Protein AF-A0A973JGV5-F1 (afdb_monomer_lite)

Sequence (168 aa):
MTEEKDAYPEQCRDHLEKMMGSFIPRILHLENLMNDITSRHFSSGDERGVLFFYSLTPQMSFKKRIDMFLNMLRIHFNDIYRTYEKDLKKLHEIDDHRAHLEQRMLNITENVLNNRDDRVQCTGSKNGKSFTRETDNKEHERKIRLCSQVTTALKIIQREIILRAYHS

Radius of gyration: 19.61 Å; chains: 1; bounding box: 57×23×54 Å

Secondary structure (DSSP, 8-state):
-----EE-HHHHHHHHHHHHHHHHHHHHHHHHHHHHHHHHHHHTT-HHHHHHHHHHGGGS-HHHHHHHHHHHHHHH-HHHHHHHHHHHTHHHHHHHHHHHHHHHHHHHHHHHHTT--S-EE-PEEETTEEE-HHHHHHHHHHHHHHHHHHHHHHHHHHHHHHHHHHH-

Structure (mmCIF, N/CA/C/O backbone):
data_AF-A0A973JGV5-F1
#
_entry.id   AF-A0A973JGV5-F1
#
loop_
_atom_site.group_PDB
_atom_site.id
_atom_site.type_symbol
_atom_site.label_atom_id
_atom_site.label_alt_id
_atom_site.label_comp_id
_atom_site.label_asym_id
_atom_site.label_entity_id
_atom_site.label_seq_id
_atom_site.pdbx_PDB_ins_code
_atom_site.Cartn_x
_atom_site.Cartn_y
_atom_site.Cartn_z
_atom_site.occupancy
_atom_site.B_iso_or_equiv
_atom_site.auth_seq_id
_atom_site.auth_comp_id
_atom_site.auth_asym_id
_atom_site.auth_atom_id
_atom_site.pdbx_PDB_model_num
ATOM 1 N N . MET A 1 1 ? 33.919 -5.654 -12.362 1.00 34.69 1 MET A N 1
ATOM 2 C CA . MET A 1 1 ? 33.200 -4.812 -13.337 1.00 34.69 1 MET A CA 1
ATOM 3 C C . MET A 1 1 ? 31.948 -5.564 -13.747 1.00 34.69 1 MET A C 1
ATOM 5 O O . MET A 1 1 ? 32.054 -6.530 -14.484 1.00 34.69 1 MET A O 1
ATOM 9 N N . THR A 1 2 ? 30.795 -5.227 -13.178 1.00 41.81 2 THR A N 1
ATOM 10 C CA . THR A 1 2 ? 29.502 -5.738 -13.655 1.00 41.81 2 THR A CA 1
ATOM 11 C C . THR A 1 2 ? 29.113 -4.920 -14.877 1.00 41.81 2 THR A C 1
ATOM 13 O O . THR A 1 2 ? 28.883 -3.723 -14.740 1.00 41.81 2 THR A O 1
ATOM 16 N N . GLU A 1 3 ? 29.121 -5.550 -16.050 1.00 44.62 3 GLU A N 1
ATOM 17 C CA . GLU A 1 3 ? 28.682 -4.955 -17.315 1.00 44.62 3 GLU A CA 1
ATOM 18 C C . GLU A 1 3 ? 27.266 -4.377 -17.167 1.00 44.62 3 GLU A C 1
ATOM 20 O O . GLU A 1 3 ? 26.330 -5.092 -16.790 1.00 44.62 3 GLU A O 1
ATOM 25 N N . GLU A 1 4 ? 27.114 -3.081 -17.452 1.00 54.16 4 GLU A N 1
ATOM 26 C CA . GLU A 1 4 ? 25.813 -2.477 -17.739 1.00 54.16 4 GLU A CA 1
ATOM 27 C C . GLU A 1 4 ? 25.241 -3.189 -18.967 1.00 54.16 4 GLU A C 1
ATOM 29 O O . GLU A 1 4 ? 25.783 -3.098 -20.066 1.00 54.16 4 GLU A O 1
ATOM 34 N N . LYS A 1 5 ? 24.181 -3.979 -18.770 1.00 56.66 5 LYS A N 1
ATOM 35 C CA . LYS A 1 5 ? 23.488 -4.642 -19.874 1.00 56.66 5 LYS A CA 1
ATOM 36 C C . LYS A 1 5 ? 22.374 -3.736 -20.366 1.00 56.66 5 LYS A C 1
ATOM 38 O O . LYS A 1 5 ? 21.284 -3.723 -19.790 1.00 56.66 5 LYS A O 1
ATOM 43 N N . ASP A 1 6 ? 22.666 -3.010 -21.434 1.00 59.91 6 ASP A N 1
ATOM 44 C CA . ASP A 1 6 ? 21.649 -2.377 -22.265 1.00 59.91 6 ASP A CA 1
ATOM 45 C C . ASP A 1 6 ? 20.662 -3.440 -22.761 1.00 59.91 6 ASP A C 1
ATOM 47 O O . ASP A 1 6 ? 21.055 -4.545 -23.151 1.00 59.91 6 ASP A O 1
ATOM 51 N N . ALA A 1 7 ? 19.371 -3.121 -22.734 1.00 62.59 7 ALA A N 1
ATOM 52 C CA . ALA A 1 7 ? 18.321 -3.989 -23.249 1.00 62.59 7 ALA A CA 1
ATOM 53 C C . ALA A 1 7 ? 17.419 -3.209 -24.206 1.00 62.59 7 ALA A C 1
ATOM 55 O O . ALA A 1 7 ? 17.364 -1.980 -24.184 1.00 62.59 7 ALA A O 1
ATOM 56 N N . TYR A 1 8 ? 16.703 -3.933 -25.063 1.00 65.69 8 TYR A N 1
ATOM 57 C CA . TYR A 1 8 ? 15.733 -3.309 -25.955 1.00 65.69 8 TYR A CA 1
ATOM 58 C C . TYR A 1 8 ? 14.570 -2.710 -25.146 1.00 65.69 8 TYR A C 1
ATOM 60 O O . TYR A 1 8 ? 14.138 -3.333 -24.166 1.00 65.69 8 TYR A O 1
ATOM 68 N N . PRO A 1 9 ? 14.028 -1.545 -25.553 1.00 69.31 9 PRO A N 1
ATOM 69 C CA . PRO A 1 9 ? 12.921 -0.894 -24.860 1.00 69.31 9 PRO A CA 1
ATOM 70 C C . PRO A 1 9 ? 11.735 -1.830 -24.600 1.00 69.31 9 PRO A C 1
ATOM 72 O O . PRO A 1 9 ? 11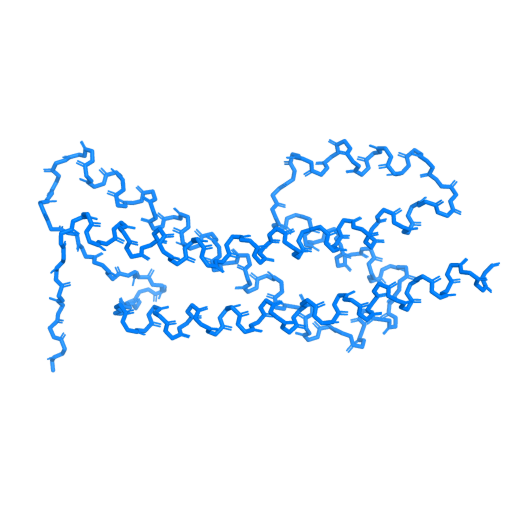.175 -1.815 -23.507 1.00 69.31 9 PRO A O 1
ATOM 75 N N . GLU A 1 10 ? 11.406 -2.699 -25.561 1.00 71.75 10 GLU A N 1
ATOM 76 C CA . GLU A 1 10 ? 10.349 -3.713 -25.442 1.00 71.75 10 GLU A CA 1
ATOM 77 C C . GLU A 1 10 ? 10.606 -4.687 -24.284 1.00 71.75 10 GLU A C 1
ATOM 79 O O . GLU A 1 10 ? 9.733 -4.911 -23.455 1.00 71.75 10 GLU A O 1
ATOM 84 N N . GLN A 1 11 ? 11.836 -5.187 -24.129 1.00 74.00 11 GLN A N 1
ATOM 85 C CA . GLN A 1 11 ? 12.180 -6.121 -23.051 1.00 74.00 11 GLN A CA 1
ATOM 86 C C . GLN A 1 11 ? 12.138 -5.460 -21.666 1.00 74.00 11 GLN A C 1
ATOM 88 O O . GLN A 1 11 ? 11.760 -6.101 -20.679 1.00 74.00 11 GLN A O 1
ATOM 93 N N . CYS A 1 12 ?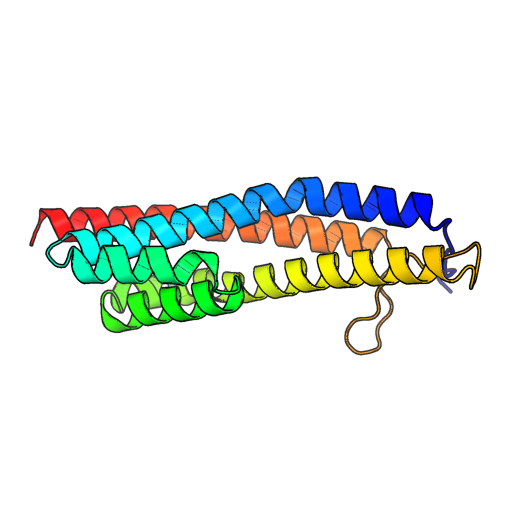 12.542 -4.187 -21.571 1.00 74.69 12 CYS A N 1
ATOM 94 C CA . CYS A 1 12 ? 12.433 -3.419 -20.330 1.00 74.69 12 CYS A CA 1
ATOM 95 C C . CYS A 1 12 ? 10.968 -3.118 -19.993 1.00 74.69 12 CYS A C 1
ATOM 97 O O . CYS A 1 12 ? 10.570 -3.229 -18.830 1.00 74.69 12 CYS A O 1
ATOM 99 N N . ARG A 1 13 ? 10.162 -2.795 -21.009 1.00 78.25 13 ARG A N 1
ATOM 100 C CA . ARG A 1 13 ? 8.725 -2.568 -20.884 1.00 78.25 13 ARG A CA 1
ATOM 101 C C . ARG A 1 13 ? 7.999 -3.826 -20.412 1.00 78.25 13 ARG A C 1
ATOM 103 O O . ARG A 1 13 ? 7.366 -3.771 -19.364 1.00 78.25 13 ARG A O 1
ATOM 110 N N . ASP A 1 14 ? 8.168 -4.960 -21.090 1.00 83.19 14 ASP A N 1
ATOM 111 C CA . ASP A 1 14 ? 7.555 -6.247 -20.721 1.00 83.19 14 ASP A CA 1
ATOM 112 C C . ASP A 1 14 ? 7.884 -6.636 -19.276 1.00 83.19 14 ASP A C 1
ATOM 114 O O . ASP A 1 14 ? 7.056 -7.149 -18.515 1.00 83.19 14 ASP A O 1
ATOM 118 N N . HIS A 1 15 ? 9.128 -6.379 -18.866 1.00 82.88 15 HIS A N 1
ATOM 119 C CA . HIS A 1 15 ? 9.566 -6.649 -17.510 1.00 82.88 15 HIS A CA 1
ATOM 120 C C . HIS A 1 15 ? 8.844 -5.776 -16.474 1.00 82.88 15 HIS A C 1
ATOM 122 O O . HIS A 1 15 ? 8.373 -6.310 -15.463 1.00 82.88 15 HIS A O 1
ATOM 128 N N . LEU A 1 16 ? 8.742 -4.466 -16.718 1.00 81.88 16 LEU A N 1
ATOM 129 C CA . LEU A 1 16 ? 8.017 -3.546 -15.842 1.00 81.88 16 LEU A CA 1
ATOM 130 C C . LEU A 1 16 ? 6.518 -3.835 -15.827 1.00 81.88 16 LEU A C 1
ATOM 132 O O . LEU A 1 16 ? 5.927 -3.845 -14.749 1.00 81.88 16 LEU A O 1
ATOM 136 N N . GLU A 1 17 ? 5.914 -4.134 -16.977 1.00 86.69 17 GLU A N 1
ATOM 137 C CA . GLU A 1 17 ? 4.506 -4.523 -17.069 1.00 86.69 17 GLU A CA 1
ATOM 138 C C . GLU A 1 17 ? 4.232 -5.763 -16.213 1.00 86.69 17 GLU A C 1
ATOM 140 O O . GLU A 1 17 ? 3.270 -5.781 -15.443 1.00 86.69 17 GLU A O 1
ATOM 145 N N . LYS A 1 18 ? 5.125 -6.761 -16.234 1.00 88.88 18 LYS A N 1
ATOM 146 C CA . LYS A 1 18 ? 5.021 -7.935 -15.357 1.00 88.88 18 LYS A CA 1
ATOM 147 C C . LYS A 1 18 ? 5.096 -7.565 -13.873 1.00 88.88 18 LYS A C 1
ATOM 149 O O . LYS A 1 18 ? 4.287 -8.056 -13.086 1.00 88.88 18 LYS A O 1
ATOM 154 N N . MET A 1 19 ? 6.041 -6.706 -13.485 1.00 89.31 19 MET A N 1
ATOM 155 C CA . MET A 1 19 ? 6.172 -6.235 -12.100 1.00 89.31 19 MET A CA 1
ATOM 156 C C . MET A 1 19 ? 4.915 -5.477 -11.654 1.00 89.31 19 MET A C 1
ATOM 158 O O . MET A 1 19 ? 4.351 -5.761 -10.595 1.00 89.31 19 MET A O 1
ATOM 162 N N . MET A 1 20 ? 4.432 -4.540 -12.469 1.00 88.25 20 MET A N 1
ATOM 163 C CA . MET A 1 20 ? 3.199 -3.802 -12.200 1.00 88.25 20 MET A CA 1
ATOM 164 C C . MET A 1 20 ? 2.001 -4.751 -12.105 1.00 88.25 20 MET A C 1
ATOM 166 O O . MET A 1 20 ? 1.241 -4.668 -11.141 1.00 88.25 20 MET A O 1
ATOM 170 N N . GLY A 1 21 ? 1.884 -5.715 -13.019 1.00 90.75 21 GLY A N 1
ATOM 171 C CA . GLY A 1 21 ? 0.826 -6.725 -13.026 1.00 90.75 21 GLY A CA 1
ATOM 172 C C . GLY A 1 21 ? 0.769 -7.564 -11.745 1.00 90.75 21 GLY A C 1
ATOM 173 O O . GLY A 1 21 ? -0.318 -7.885 -11.270 1.00 90.75 21 GLY A O 1
ATOM 174 N N . SER A 1 22 ? 1.913 -7.862 -11.118 1.00 92.75 22 SER A N 1
ATOM 175 C CA . SER A 1 22 ? 1.948 -8.565 -9.825 1.00 92.75 22 SER A CA 1
ATOM 176 C C . SER A 1 22 ? 1.752 -7.672 -8.594 1.00 92.75 22 SER A C 1
ATOM 178 O O . SER A 1 22 ? 1.454 -8.184 -7.507 1.00 92.75 22 SER A O 1
ATOM 180 N N . PHE A 1 23 ? 1.929 -6.357 -8.732 1.00 93.69 23 PHE A N 1
ATOM 181 C CA . PHE A 1 23 ? 1.942 -5.413 -7.611 1.00 93.69 23 PHE A CA 1
ATOM 182 C C . PHE A 1 23 ? 0.651 -4.604 -7.487 1.00 93.69 23 PHE A C 1
ATOM 184 O O . PHE A 1 23 ? 0.099 -4.517 -6.391 1.00 93.69 23 PHE A O 1
ATOM 191 N N . ILE A 1 24 ? 0.119 -4.082 -8.595 1.00 92.56 24 ILE A N 1
ATOM 192 C CA . ILE A 1 24 ? -1.095 -3.253 -8.623 1.00 92.56 24 ILE A CA 1
ATOM 193 C C . ILE A 1 24 ? -2.296 -3.935 -7.947 1.00 92.56 24 ILE A C 1
ATOM 195 O O . ILE A 1 24 ? -2.915 -3.289 -7.100 1.00 92.56 24 ILE A O 1
ATOM 199 N N . PRO A 1 25 ? -2.601 -5.229 -8.181 1.00 94.75 25 PRO A N 1
ATOM 200 C CA . PRO A 1 25 ? -3.710 -5.887 -7.485 1.00 94.75 25 PRO A CA 1
ATOM 201 C C . PRO A 1 25 ? -3.572 -5.863 -5.955 1.00 94.75 25 PRO A C 1
ATOM 203 O O . PRO A 1 25 ? -4.566 -5.803 -5.233 1.00 94.75 25 PRO A O 1
ATOM 206 N N . ARG A 1 26 ? -2.337 -5.876 -5.439 1.00 95.00 26 ARG A N 1
ATOM 207 C CA . ARG A 1 26 ? -2.057 -5.824 -3.996 1.00 95.00 26 ARG A CA 1
ATOM 208 C C . ARG A 1 26 ? -2.266 -4.424 -3.442 1.00 95.00 26 ARG A C 1
ATOM 210 O O . ARG A 1 26 ? -2.826 -4.295 -2.360 1.00 95.00 26 ARG A O 1
ATOM 217 N N . ILE A 1 27 ? -1.864 -3.398 -4.191 1.00 93.56 27 ILE A N 1
ATOM 218 C CA . ILE A 1 27 ? -2.144 -2.001 -3.842 1.00 93.56 27 ILE A CA 1
ATOM 219 C C . ILE A 1 27 ? -3.647 -1.764 -3.773 1.00 93.56 27 ILE A C 1
ATOM 221 O O . ILE A 1 27 ? -4.131 -1.274 -2.761 1.00 93.56 27 ILE A O 1
ATOM 225 N N . LEU A 1 28 ? -4.391 -2.190 -4.798 1.00 91.69 28 LEU A N 1
ATOM 226 C CA . LEU A 1 28 ? -5.849 -2.065 -4.823 1.00 91.69 28 LEU A CA 1
ATOM 227 C C . LEU A 1 28 ? -6.496 -2.773 -3.627 1.00 91.69 28 LEU A C 1
ATOM 229 O O . LEU A 1 28 ? -7.410 -2.237 -3.008 1.00 91.69 28 LEU A O 1
ATOM 233 N N . HIS A 1 29 ? -5.994 -3.952 -3.249 1.00 94.25 29 HIS A N 1
ATOM 234 C CA . HIS A 1 29 ? -6.480 -4.642 -2.056 1.00 94.25 29 HIS A CA 1
ATOM 235 C C . HIS A 1 29 ? -6.219 -3.853 -0.763 1.00 94.25 29 HIS A C 1
ATOM 237 O O . HIS A 1 29 ? -7.107 -3.767 0.084 1.00 94.25 29 HIS A O 1
ATOM 243 N N . LEU A 1 30 ? -5.031 -3.259 -0.611 1.00 95.25 30 LEU A N 1
ATOM 244 C CA . LEU A 1 30 ? -4.700 -2.403 0.532 1.00 95.25 30 LEU A CA 1
ATOM 245 C C . LEU A 1 30 ? -5.571 -1.141 0.567 1.00 95.25 30 LEU A C 1
ATOM 247 O O . LEU A 1 30 ? -6.075 -0.788 1.630 1.00 95.25 30 LEU A O 1
ATOM 251 N N . GLU A 1 31 ? -5.780 -0.489 -0.580 1.00 92.44 31 GLU A N 1
ATOM 252 C CA . GLU A 1 31 ? -6.676 0.665 -0.709 1.00 92.44 31 GLU A CA 1
ATOM 253 C C . GLU A 1 31 ? -8.096 0.321 -0.264 1.00 92.44 31 GLU A C 1
ATOM 255 O O . GLU A 1 31 ? -8.673 1.037 0.553 1.00 92.44 31 GLU A O 1
ATOM 260 N N . ASN A 1 32 ? -8.630 -0.803 -0.743 1.00 91.25 32 ASN A N 1
ATOM 261 C CA . ASN A 1 32 ? -9.965 -1.258 -0.373 1.00 91.25 32 ASN A CA 1
ATOM 262 C C . ASN A 1 32 ? -10.064 -1.550 1.127 1.00 91.25 32 ASN A C 1
ATOM 264 O O . ASN A 1 32 ? -11.013 -1.110 1.763 1.00 91.25 32 ASN A O 1
ATOM 268 N N . LEU A 1 33 ? -9.064 -2.208 1.725 1.00 93.94 33 LEU A N 1
ATOM 269 C CA . LEU A 1 33 ? -9.053 -2.452 3.170 1.00 93.94 33 LEU A CA 1
ATOM 270 C C . LEU A 1 33 ? -9.017 -1.156 3.985 1.00 93.94 33 LEU A C 1
ATOM 272 O O . LEU A 1 33 ? -9.747 -1.040 4.966 1.00 93.94 33 LEU A O 1
ATOM 276 N N . MET A 1 34 ? -8.193 -0.180 3.595 1.00 92.56 34 MET A N 1
ATOM 277 C CA . MET A 1 34 ? -8.160 1.117 4.279 1.00 92.56 34 MET A CA 1
ATOM 278 C C . MET A 1 34 ? -9.502 1.844 4.154 1.00 92.56 34 MET A C 1
ATOM 280 O O . MET A 1 34 ? -10.024 2.323 5.157 1.00 92.56 34 MET A O 1
ATOM 284 N N . ASN A 1 35 ? -10.099 1.867 2.960 1.00 87.50 35 ASN A N 1
ATOM 285 C CA . ASN A 1 35 ? -11.409 2.478 2.733 1.00 87.50 35 ASN A CA 1
ATOM 286 C C . ASN A 1 35 ? -12.521 1.777 3.529 1.00 87.50 35 ASN A C 1
ATOM 288 O O . ASN A 1 35 ? -13.383 2.444 4.097 1.00 87.50 35 ASN A O 1
ATOM 292 N N . ASP A 1 36 ? -12.491 0.448 3.621 1.00 87.44 36 ASP A N 1
ATOM 293 C CA . ASP A 1 36 ? -13.442 -0.334 4.415 1.00 87.44 36 ASP A CA 1
ATOM 294 C C . ASP A 1 36 ? -13.319 -0.030 5.911 1.00 87.44 36 ASP A C 1
ATOM 296 O O . ASP A 1 36 ? -14.322 0.069 6.613 1.00 87.44 36 ASP A O 1
ATOM 300 N N . ILE A 1 37 ? -12.095 0.115 6.423 1.00 89.44 37 ILE A N 1
ATOM 301 C CA . ILE A 1 37 ? -11.874 0.478 7.826 1.00 89.44 37 ILE A CA 1
ATOM 302 C C . ILE A 1 37 ? -12.380 1.900 8.085 1.00 89.44 37 ILE A C 1
ATOM 304 O O . ILE A 1 37 ? -13.106 2.133 9.052 1.00 89.44 37 ILE A O 1
ATOM 308 N N . THR A 1 38 ? -12.027 2.847 7.216 1.00 85.44 38 THR A N 1
ATOM 309 C CA . THR A 1 38 ? -12.416 4.248 7.385 1.00 85.44 38 THR A CA 1
ATOM 310 C C . THR A 1 38 ? -13.922 4.454 7.244 1.00 85.44 38 THR A C 1
ATOM 312 O O . THR A 1 38 ? -14.517 5.150 8.061 1.00 85.44 38 THR A O 1
ATOM 315 N N . SER A 1 39 ? -14.569 3.821 6.264 1.00 81.06 39 SER A N 1
ATOM 316 C CA . SER A 1 39 ? -16.027 3.904 6.097 1.00 81.06 39 SER A CA 1
ATOM 317 C C . SER A 1 39 ? -16.775 3.347 7.307 1.00 81.06 39 SER A C 1
ATOM 319 O O . SER A 1 39 ? -17.740 3.961 7.754 1.00 81.06 39 SER A O 1
ATOM 321 N N . ARG A 1 40 ? -16.296 2.245 7.901 1.00 78.50 40 ARG A N 1
ATOM 322 C CA . ARG A 1 40 ? -16.902 1.666 9.109 1.00 78.50 40 ARG A CA 1
ATOM 323 C C . ARG A 1 40 ? -16.826 2.590 10.316 1.00 78.50 40 ARG A C 1
ATOM 325 O O . ARG A 1 40 ? -17.790 2.654 11.072 1.00 78.50 40 ARG A O 1
ATOM 332 N N . HIS A 1 41 ? -15.727 3.329 10.462 1.00 74.56 41 HIS A N 1
ATOM 333 C CA . HIS A 1 41 ? -15.614 4.353 11.497 1.00 74.56 41 HIS A CA 1
ATOM 334 C C . HIS A 1 41 ? -16.693 5.438 11.348 1.00 74.56 41 HIS A C 1
ATOM 336 O O . HIS A 1 41 ? -17.326 5.801 12.332 1.00 74.56 41 HIS A O 1
ATOM 342 N N . PHE A 1 42 ? -16.951 5.918 10.129 1.00 67.81 42 PHE A N 1
ATOM 343 C CA . PHE A 1 42 ? -17.971 6.948 9.898 1.00 67.81 42 PHE A CA 1
ATOM 344 C C . PHE A 1 42 ? -19.411 6.396 9.897 1.00 67.81 42 PHE A C 1
ATOM 346 O O . PHE A 1 42 ? -20.354 7.121 10.216 1.00 67.81 42 PHE A O 1
ATOM 353 N N . SER A 1 43 ? -19.606 5.107 9.594 1.00 61.25 43 SER A N 1
ATOM 354 C CA . SER A 1 43 ? -20.938 4.486 9.528 1.00 61.25 43 SER A CA 1
ATOM 355 C C . SER A 1 43 ? -21.640 4.312 10.880 1.00 61.25 43 SER A C 1
ATOM 357 O O . SER A 1 43 ? -22.835 4.038 10.897 1.00 61.25 43 SER A O 1
ATOM 359 N N . SER A 1 44 ? -20.952 4.504 12.012 1.00 56.19 44 SER A N 1
ATOM 360 C CA . SER A 1 44 ? -21.559 4.385 13.346 1.00 56.19 44 SER A CA 1
ATOM 361 C C . SER A 1 44 ? -22.355 5.626 13.793 1.00 56.19 44 SER A C 1
ATOM 363 O O . SER A 1 44 ? -22.675 5.740 14.972 1.00 56.19 44 SER A O 1
ATOM 365 N N . GLY A 1 45 ? -22.684 6.558 12.886 1.00 56.59 45 GLY A N 1
ATOM 366 C CA . GLY A 1 45 ? -23.573 7.687 13.202 1.00 56.59 45 GLY A CA 1
ATOM 367 C C . GLY A 1 45 ? -23.478 8.925 12.303 1.00 56.59 45 GLY A C 1
ATOM 368 O O . GLY A 1 45 ? -24.246 9.860 12.516 1.00 56.59 45 GLY A O 1
ATOM 369 N N . ASP A 1 46 ? -22.577 8.963 11.313 1.00 65.12 46 ASP A N 1
ATOM 370 C CA . ASP A 1 46 ? -22.381 10.136 10.449 1.00 65.12 46 ASP A CA 1
ATOM 371 C C . ASP A 1 46 ? -22.398 9.772 8.954 1.00 65.12 46 ASP A C 1
ATOM 373 O O . ASP A 1 46 ? -21.370 9.693 8.276 1.00 65.12 46 ASP A O 1
ATOM 377 N N . GLU A 1 47 ? -23.604 9.585 8.409 1.00 66.38 47 GLU A N 1
ATOM 378 C CA . GLU A 1 47 ? -23.828 9.352 6.972 1.00 66.38 47 GLU A CA 1
ATOM 379 C C . GLU A 1 47 ? -23.228 10.462 6.089 1.00 66.38 47 GLU A C 1
ATOM 381 O O . GLU A 1 47 ? -22.813 10.205 4.956 1.00 66.38 47 GLU A O 1
ATOM 386 N N . ARG A 1 48 ? -23.124 11.698 6.604 1.00 63.56 48 ARG A N 1
ATOM 387 C CA . ARG A 1 48 ? -22.520 12.821 5.870 1.00 63.56 48 ARG A CA 1
ATOM 388 C C . ARG A 1 48 ? -21.004 12.677 5.814 1.00 63.56 48 ARG A C 1
ATOM 390 O O . ARG A 1 48 ? -20.427 12.913 4.756 1.00 63.56 48 ARG A O 1
ATOM 397 N N . GLY A 1 49 ? -20.375 12.239 6.903 1.00 66.50 49 GLY A N 1
ATOM 398 C CA . GLY A 1 49 ? -18.958 11.879 6.952 1.00 66.50 49 GLY A CA 1
ATOM 399 C C . GLY A 1 49 ? -18.611 10.746 5.982 1.00 66.50 49 GLY A C 1
ATOM 400 O O . GLY A 1 49 ? -17.621 10.837 5.253 1.00 66.50 49 GLY A O 1
ATOM 401 N N . VAL A 1 50 ? -19.475 9.729 5.882 1.00 67.38 50 VAL A N 1
ATOM 402 C CA . VAL A 1 50 ? -19.336 8.632 4.906 1.00 67.38 50 VAL A CA 1
ATOM 403 C C . VAL A 1 50 ? -19.405 9.154 3.463 1.00 67.38 50 VAL A C 1
ATOM 405 O O . VAL A 1 50 ? -18.509 8.880 2.662 1.00 67.38 50 VAL A O 1
ATOM 408 N N . LEU A 1 51 ? -20.429 9.944 3.120 1.00 66.88 51 LEU A N 1
ATOM 409 C CA . LEU A 1 51 ? -20.595 10.523 1.778 1.00 66.88 51 LEU A CA 1
ATOM 410 C C . LEU A 1 51 ? -19.465 11.501 1.416 1.00 66.88 51 LEU A C 1
ATOM 412 O O . LEU A 1 51 ? -18.987 11.520 0.278 1.00 66.88 51 LEU A O 1
ATOM 416 N N . PHE A 1 52 ? -18.986 12.282 2.383 1.00 69.62 52 PHE A N 1
ATOM 417 C CA . PHE A 1 52 ? -17.841 13.169 2.203 1.00 69.62 52 PHE A CA 1
ATOM 418 C C . PHE A 1 52 ? -16.561 12.372 1.923 1.00 69.62 52 PHE A C 1
ATOM 420 O O . PHE A 1 52 ? -15.845 12.658 0.965 1.00 69.62 52 PHE A O 1
ATOM 427 N N . PHE A 1 53 ? -16.312 11.306 2.684 1.00 72.06 53 PHE A N 1
ATOM 428 C CA . PHE A 1 53 ? -15.172 10.428 2.446 1.00 72.06 53 PHE A CA 1
ATOM 429 C C . PHE A 1 53 ? -15.225 9.781 1.056 1.00 72.06 53 PHE A C 1
ATOM 431 O O . PHE A 1 53 ? -14.229 9.830 0.330 1.00 72.06 53 PHE A O 1
ATOM 438 N N . TYR A 1 54 ? -16.375 9.231 0.650 1.00 72.94 54 TYR A N 1
ATOM 439 C CA . TYR A 1 54 ? -16.544 8.600 -0.666 1.00 72.94 54 TYR A CA 1
ATOM 440 C C . TYR A 1 54 ? -16.485 9.584 -1.837 1.00 72.94 54 TYR A C 1
ATOM 442 O O . TYR A 1 54 ? -16.044 9.209 -2.921 1.00 72.94 54 TYR A O 1
ATOM 450 N N . SER A 1 55 ? -16.889 10.841 -1.644 1.00 70.25 55 SER A N 1
ATOM 451 C CA . SER A 1 55 ? -16.775 11.865 -2.692 1.00 70.25 55 SER A CA 1
ATOM 452 C C . SER A 1 55 ? -15.338 12.365 -2.869 1.00 70.25 55 SER A C 1
ATOM 454 O O . SER A 1 55 ? -14.923 12.664 -3.989 1.00 70.25 55 SER A O 1
ATOM 456 N N . LEU A 1 56 ? -14.544 12.396 -1.795 1.00 73.38 56 LEU A N 1
ATOM 457 C CA . LEU A 1 56 ? -13.146 12.821 -1.841 1.00 73.38 56 LEU A CA 1
ATOM 458 C C . LEU A 1 56 ? -12.168 11.723 -2.263 1.00 73.38 56 LEU A C 1
ATOM 460 O O . LEU A 1 56 ? -11.176 12.014 -2.936 1.00 73.38 56 LEU A O 1
ATOM 464 N N . THR A 1 57 ? -12.414 10.470 -1.871 1.00 73.44 57 THR A N 1
ATOM 465 C CA . THR A 1 57 ? -11.457 9.373 -2.092 1.00 73.44 57 THR A CA 1
ATOM 466 C C . THR A 1 57 ? -11.036 9.234 -3.556 1.00 73.44 57 THR A C 1
ATOM 468 O O . THR A 1 57 ? -9.824 9.202 -3.788 1.00 73.44 57 THR A O 1
ATOM 471 N N . PRO A 1 58 ? -11.940 9.221 -4.559 1.00 75.88 58 PRO A N 1
ATOM 472 C CA . PRO A 1 58 ? -11.572 9.072 -5.969 1.00 75.88 58 PRO A CA 1
ATOM 473 C C . PRO A 1 58 ? -10.557 10.104 -6.476 1.00 75.88 58 PRO A C 1
ATOM 475 O O . PRO A 1 58 ? -9.781 9.788 -7.370 1.00 75.88 58 PRO A O 1
ATOM 478 N N . GLN A 1 59 ? -10.520 11.303 -5.886 1.00 79.44 59 GLN A N 1
ATOM 479 C CA . GLN A 1 59 ? -9.613 12.383 -6.294 1.00 79.44 59 GLN A CA 1
ATOM 480 C C . GLN A 1 59 ? -8.300 12.428 -5.496 1.00 79.44 59 GLN A C 1
ATOM 482 O O . GLN A 1 59 ? -7.393 13.198 -5.814 1.00 79.44 59 GLN A O 1
ATOM 487 N N . MET A 1 60 ? -8.173 11.622 -4.440 1.00 84.50 60 MET A N 1
ATOM 488 C CA . MET A 1 60 ? -6.973 11.587 -3.607 1.00 84.50 60 MET A CA 1
ATOM 489 C C . MET A 1 60 ? -5.925 10.623 -4.159 1.00 84.50 60 MET A C 1
ATOM 491 O O . MET A 1 60 ? -6.230 9.475 -4.483 1.00 84.50 60 MET A O 1
ATOM 495 N N . SER A 1 61 ? -4.664 11.066 -4.160 1.00 88.19 61 SER A N 1
ATOM 496 C CA . SER A 1 61 ? -3.522 10.177 -4.381 1.00 88.19 61 SER A CA 1
ATOM 497 C C . SER A 1 61 ? -3.423 9.124 -3.276 1.00 88.19 61 SER A C 1
ATOM 499 O O . SER A 1 61 ? -3.855 9.351 -2.142 1.00 88.19 61 SER A O 1
ATOM 501 N N . PHE A 1 62 ? -2.806 7.983 -3.589 1.00 88.44 62 PHE A N 1
ATOM 502 C CA . PHE A 1 62 ? -2.639 6.888 -2.632 1.00 88.44 62 PHE A CA 1
ATOM 503 C C . PHE A 1 62 ? -1.919 7.343 -1.356 1.00 88.44 62 PHE A C 1
ATOM 505 O O . PHE A 1 62 ? -2.427 7.117 -0.259 1.00 88.44 62 PHE A O 1
ATOM 512 N N . LYS A 1 63 ? -0.845 8.130 -1.493 1.00 91.50 63 LYS A N 1
ATOM 513 C CA . LYS A 1 63 ? -0.188 8.826 -0.378 1.00 91.50 63 LYS A CA 1
ATOM 514 C C . LYS A 1 63 ? -1.150 9.585 0.542 1.00 91.50 63 LYS A C 1
ATOM 516 O O . LYS A 1 63 ? -1.146 9.361 1.747 1.00 91.50 63 LYS A O 1
ATOM 521 N N . LYS A 1 64 ? -2.005 10.452 -0.018 1.00 90.19 64 LYS A N 1
ATOM 522 C CA . LYS A 1 64 ? -2.967 11.241 0.773 1.00 90.19 64 LYS A CA 1
ATOM 523 C C . LYS A 1 64 ? -3.979 10.350 1.490 1.00 90.19 64 LYS A C 1
ATOM 525 O O . LYS A 1 64 ? -4.361 10.647 2.619 1.00 90.19 64 LYS A O 1
ATOM 530 N N . ARG A 1 65 ? -4.404 9.255 0.851 1.00 89.94 65 ARG A N 1
ATOM 531 C CA . ARG A 1 65 ? -5.294 8.270 1.478 1.00 89.94 65 ARG A CA 1
ATOM 532 C C . ARG A 1 65 ? -4.614 7.571 2.657 1.00 89.94 65 ARG A C 1
ATOM 534 O O . ARG A 1 65 ? -5.248 7.436 3.699 1.00 89.94 65 ARG A O 1
ATOM 541 N N . ILE A 1 66 ? -3.337 7.198 2.524 1.00 93.62 66 ILE A N 1
ATOM 542 C CA . ILE A 1 66 ? -2.530 6.653 3.628 1.00 93.62 66 ILE A CA 1
ATOM 543 C C . ILE A 1 66 ? -2.463 7.667 4.774 1.00 93.62 66 ILE A C 1
ATOM 545 O O . ILE A 1 66 ? -2.815 7.326 5.899 1.00 93.62 66 ILE A O 1
ATOM 549 N N . ASP A 1 67 ? -2.079 8.915 4.498 1.00 92.31 67 ASP A N 1
ATOM 550 C CA . ASP A 1 67 ? -1.945 9.958 5.525 1.00 92.31 67 ASP A CA 1
ATOM 551 C C . ASP A 1 67 ? -3.254 10.172 6.300 1.00 92.31 67 ASP A C 1
ATOM 553 O O . ASP A 1 67 ? -3.269 10.204 7.533 1.00 92.31 67 ASP A O 1
ATOM 557 N N . MET A 1 68 ? -4.373 10.270 5.580 1.00 89.31 68 MET A N 1
ATOM 558 C CA . MET A 1 68 ? -5.701 10.410 6.174 1.00 89.31 68 MET A CA 1
ATOM 559 C C . MET A 1 68 ? -6.077 9.191 7.026 1.00 89.31 68 MET A C 1
ATOM 561 O O . MET A 1 68 ? -6.552 9.356 8.150 1.00 89.31 68 MET A O 1
ATOM 565 N N . PHE A 1 69 ? -5.839 7.977 6.525 1.00 91.94 69 PHE A N 1
ATOM 566 C CA . PHE A 1 69 ? -6.098 6.735 7.254 1.00 91.94 69 PHE A CA 1
ATOM 567 C C . PHE A 1 69 ? -5.286 6.652 8.554 1.00 91.94 69 PHE A C 1
ATOM 569 O O . PHE A 1 69 ? -5.840 6.375 9.619 1.00 91.94 69 PHE A O 1
ATOM 576 N N . LEU A 1 70 ? -3.985 6.951 8.496 1.00 94.06 70 LEU A N 1
ATOM 577 C CA . LEU A 1 70 ? -3.110 6.943 9.669 1.00 94.06 70 LEU A CA 1
ATOM 578 C C . LEU A 1 70 ? -3.518 8.004 10.693 1.00 94.06 70 LEU A C 1
ATOM 580 O O . LEU A 1 70 ? -3.491 7.733 11.892 1.00 94.06 70 LEU A O 1
ATOM 584 N N . ASN A 1 71 ? -3.920 9.192 10.241 1.00 91.62 71 ASN A N 1
ATOM 585 C CA . ASN A 1 71 ? -4.409 10.242 11.131 1.00 91.62 71 ASN A CA 1
ATOM 586 C C . ASN A 1 71 ? -5.726 9.853 11.808 1.00 91.62 71 ASN A C 1
ATOM 588 O O . ASN A 1 71 ? -5.851 10.038 13.016 1.00 91.62 71 ASN A O 1
ATOM 592 N N . MET A 1 72 ? -6.664 9.252 11.072 1.00 90.12 72 MET A N 1
ATOM 593 C CA . MET A 1 72 ? -7.902 8.720 11.648 1.00 90.12 72 MET A CA 1
ATOM 594 C C . MET A 1 72 ? -7.595 7.694 12.749 1.00 90.12 72 MET A C 1
ATOM 596 O O . MET A 1 72 ? -8.082 7.840 13.870 1.00 90.12 72 MET A O 1
ATOM 600 N N . LEU A 1 73 ? -6.712 6.722 12.481 1.00 92.25 73 LEU A N 1
ATOM 601 C CA . LEU A 1 73 ? -6.305 5.740 13.490 1.00 92.25 73 LEU A CA 1
ATOM 602 C C . LEU A 1 73 ? -5.635 6.396 14.703 1.00 92.25 73 LEU A C 1
ATOM 604 O O . LEU A 1 73 ? -5.925 6.019 15.832 1.00 92.25 73 LEU A O 1
ATOM 608 N N . ARG A 1 74 ? -4.767 7.392 14.505 1.00 92.75 74 ARG A N 1
ATOM 609 C CA . ARG A 1 74 ? -4.115 8.109 15.615 1.00 92.75 74 ARG A CA 1
ATOM 610 C C . ARG A 1 74 ? -5.105 8.839 16.516 1.00 92.75 74 ARG A C 1
ATOM 612 O O . ARG A 1 74 ? -4.888 8.878 17.722 1.00 92.75 74 ARG A O 1
ATOM 619 N N . ILE A 1 75 ? -6.146 9.436 15.941 1.00 89.88 75 ILE A N 1
ATOM 620 C CA . ILE A 1 75 ? -7.119 10.246 16.681 1.00 89.88 75 ILE A CA 1
ATOM 621 C C . ILE A 1 75 ? -8.139 9.351 17.392 1.00 89.88 75 ILE A C 1
ATOM 623 O O . ILE A 1 75 ? -8.403 9.552 18.575 1.00 89.88 75 ILE A O 1
ATOM 627 N N . HIS A 1 76 ? -8.683 8.351 16.696 1.00 87.56 76 HIS A N 1
ATOM 628 C CA . HIS A 1 76 ? -9.833 7.578 17.179 1.00 87.56 76 HIS A CA 1
ATOM 629 C C . HIS A 1 76 ? -9.469 6.198 17.746 1.00 87.56 76 HIS A C 1
ATOM 631 O O . HIS A 1 76 ? -10.229 5.641 18.534 1.00 87.56 76 HIS A O 1
ATOM 637 N N . PHE A 1 77 ? -8.304 5.653 17.387 1.00 90.38 77 PHE A N 1
ATOM 638 C CA . PHE A 1 77 ? -7.870 4.295 17.741 1.00 90.38 77 PHE A CA 1
ATOM 639 C C . PHE A 1 77 ? -6.373 4.260 18.097 1.00 90.38 77 PHE A C 1
ATOM 641 O O . PHE A 1 77 ? -5.616 3.421 17.605 1.00 90.38 77 PHE A O 1
ATOM 648 N N . ASN A 1 78 ? -5.912 5.218 18.910 1.00 93.19 78 ASN A N 1
ATOM 649 C CA . ASN A 1 78 ? -4.485 5.454 19.174 1.00 93.19 78 ASN A CA 1
ATOM 650 C C . ASN A 1 78 ? -3.744 4.219 19.716 1.00 93.19 78 ASN A C 1
ATOM 652 O O . ASN A 1 78 ? -2.573 4.001 19.414 1.00 93.19 78 ASN A O 1
ATOM 656 N N . ASP A 1 79 ? -4.412 3.400 20.520 1.00 93.88 79 ASP A N 1
ATOM 657 C CA . ASP A 1 79 ? -3.865 2.157 21.055 1.00 93.88 79 ASP A CA 1
ATOM 658 C C . ASP A 1 79 ? -3.638 1.103 19.956 1.00 93.88 79 ASP A C 1
ATOM 660 O O . ASP A 1 79 ? -2.560 0.505 19.889 1.00 93.88 79 ASP A O 1
ATOM 664 N N . ILE A 1 80 ? -4.588 0.961 19.025 1.00 93.75 80 ILE A N 1
ATOM 665 C CA . ILE A 1 80 ? -4.431 0.135 17.819 1.00 93.75 80 ILE A CA 1
ATOM 666 C C . ILE A 1 80 ? -3.298 0.697 16.951 1.00 93.75 80 ILE A C 1
ATOM 668 O O . ILE A 1 80 ? -2.388 -0.033 16.558 1.00 93.75 80 ILE A O 1
ATOM 672 N N . TYR A 1 81 ? -3.296 2.011 16.699 1.00 94.88 81 TYR A N 1
ATOM 673 C CA . TYR A 1 81 ? -2.252 2.672 15.915 1.00 94.88 81 TYR A CA 1
ATOM 674 C C . TYR A 1 81 ? -0.851 2.390 16.477 1.00 94.88 81 TYR A C 1
ATOM 676 O O . TYR A 1 81 ? 0.044 2.018 15.722 1.00 94.88 81 TYR A O 1
ATOM 684 N N . ARG A 1 82 ? -0.654 2.525 17.795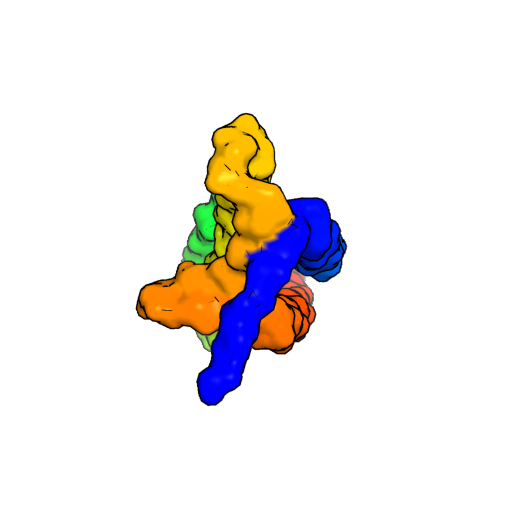 1.00 96.00 82 ARG A N 1
ATOM 685 C CA . ARG A 1 82 ? 0.637 2.257 18.450 1.00 96.00 82 ARG A CA 1
ATOM 686 C C . ARG A 1 82 ? 1.049 0.793 18.342 1.00 96.00 82 ARG A C 1
ATOM 688 O O . ARG A 1 82 ? 2.227 0.513 18.137 1.00 96.00 82 ARG A O 1
ATOM 695 N N . THR A 1 83 ? 0.088 -0.121 18.440 1.00 96.94 83 THR A N 1
ATOM 696 C CA . THR A 1 83 ? 0.334 -1.567 18.343 1.00 96.94 83 THR A CA 1
ATOM 697 C C . THR A 1 83 ? 0.848 -1.950 16.955 1.00 96.94 83 THR A C 1
ATOM 699 O O . THR A 1 83 ? 1.818 -2.699 16.839 1.00 96.94 83 THR A O 1
ATOM 702 N N . TYR A 1 84 ? 0.268 -1.371 15.900 1.00 96.12 84 TYR A N 1
ATOM 703 C CA . TYR A 1 84 ? 0.601 -1.693 14.508 1.00 96.12 84 TYR A CA 1
ATOM 704 C C . TYR A 1 84 ? 1.469 -0.635 13.810 1.00 96.12 84 TYR A C 1
ATOM 706 O O . TYR A 1 84 ? 1.649 -0.693 12.594 1.00 96.12 84 TYR A O 1
ATOM 714 N N . GLU A 1 85 ? 2.055 0.320 14.540 1.00 94.81 85 GLU A N 1
ATOM 715 C CA . GLU A 1 85 ? 2.763 1.471 13.958 1.00 94.81 85 GLU A CA 1
ATOM 716 C C . GLU A 1 85 ? 3.857 1.045 12.967 1.00 94.81 85 GLU A C 1
ATOM 718 O O . GLU A 1 85 ? 4.004 1.627 11.889 1.00 94.81 85 GLU A O 1
ATOM 723 N N . LYS A 1 86 ? 4.628 0.009 13.320 1.00 94.00 86 LYS A N 1
ATOM 724 C CA . LYS A 1 86 ? 5.713 -0.510 12.476 1.00 94.00 86 LYS A CA 1
ATOM 725 C C . LYS A 1 86 ? 5.202 -1.071 11.153 1.00 94.00 86 LYS A C 1
ATOM 727 O O . LYS A 1 86 ? 5.874 -0.915 10.137 1.00 94.00 86 LYS A O 1
ATOM 732 N N . ASP A 1 87 ? 4.045 -1.723 11.159 1.00 95.44 87 ASP A N 1
ATOM 733 C CA . ASP A 1 87 ? 3.445 -2.264 9.944 1.00 95.44 87 ASP A CA 1
ATOM 734 C C . ASP A 1 87 ? 2.795 -1.160 9.115 1.00 95.44 87 ASP A C 1
ATOM 736 O O . ASP A 1 87 ? 2.992 -1.099 7.906 1.00 95.44 87 ASP A O 1
ATOM 740 N N . LEU A 1 88 ? 2.116 -0.222 9.769 1.00 94.38 88 LEU A N 1
ATOM 741 C CA . LEU A 1 88 ? 1.476 0.920 9.128 1.00 94.38 88 LEU A CA 1
ATOM 742 C C . LEU A 1 88 ? 2.476 1.850 8.424 1.00 94.38 88 LEU A C 1
ATOM 744 O O . LEU A 1 88 ? 2.195 2.325 7.325 1.00 94.38 88 LEU A O 1
ATOM 748 N N . LYS A 1 89 ? 3.681 2.046 8.977 1.00 92.94 89 LYS A N 1
ATOM 749 C CA . LYS A 1 89 ? 4.756 2.817 8.317 1.00 92.94 89 LYS A CA 1
ATOM 750 C C . LYS A 1 89 ? 5.181 2.232 6.964 1.00 92.94 89 LYS A C 1
ATOM 752 O O . LYS A 1 89 ? 5.634 2.979 6.099 1.00 92.94 89 LYS A O 1
ATOM 757 N N . LYS A 1 90 ? 4.982 0.928 6.740 1.00 95.44 90 LYS A N 1
ATOM 758 C CA . LYS A 1 90 ? 5.304 0.271 5.462 1.00 95.44 90 LYS A CA 1
ATOM 759 C C . LYS A 1 90 ? 4.360 0.690 4.330 1.00 95.44 90 LYS A C 1
ATOM 761 O O . LYS A 1 90 ? 4.700 0.471 3.173 1.00 95.44 90 LYS A O 1
ATOM 766 N N . LEU A 1 91 ? 3.207 1.302 4.618 1.00 95.62 91 LEU A N 1
ATOM 767 C CA . LEU A 1 91 ? 2.308 1.822 3.580 1.00 95.62 91 LEU A CA 1
ATOM 768 C C . LEU A 1 91 ? 3.005 2.871 2.700 1.00 95.62 91 LEU A C 1
ATOM 770 O O . LEU A 1 91 ? 2.899 2.803 1.479 1.00 95.62 91 LEU A O 1
ATOM 774 N N . HIS A 1 92 ? 3.790 3.775 3.293 1.00 93.88 92 HIS A N 1
ATOM 775 C CA . HIS A 1 92 ? 4.578 4.747 2.525 1.00 93.88 92 HIS A CA 1
ATOM 776 C C . HIS A 1 92 ? 5.687 4.081 1.711 1.00 93.88 92 HIS A C 1
ATOM 778 O O . HIS A 1 92 ? 5.896 4.422 0.557 1.00 93.88 92 HIS A O 1
ATOM 784 N N . GLU A 1 93 ? 6.345 3.061 2.265 1.00 93.44 93 GLU A N 1
ATOM 785 C CA . GLU A 1 93 ? 7.345 2.285 1.527 1.00 93.44 93 GLU A CA 1
ATOM 786 C C . GLU A 1 93 ? 6.779 1.552 0.302 1.00 93.44 93 GLU A C 1
ATOM 788 O O . GLU A 1 93 ? 7.529 1.234 -0.629 1.00 93.44 93 GLU A O 1
ATOM 793 N N . ILE A 1 94 ? 5.496 1.199 0.355 1.00 94.56 94 ILE A N 1
ATOM 794 C CA . ILE A 1 94 ? 4.746 0.558 -0.722 1.00 94.56 94 ILE A CA 1
ATOM 795 C C . ILE A 1 94 ? 4.349 1.606 -1.775 1.00 94.56 94 ILE A C 1
ATOM 797 O O . ILE A 1 94 ? 4.540 1.356 -2.966 1.00 94.56 94 ILE A O 1
ATOM 801 N N . ASP A 1 95 ? 3.860 2.774 -1.348 1.00 93.81 95 ASP A N 1
ATOM 802 C CA . ASP A 1 95 ? 3.539 3.919 -2.217 1.00 93.81 95 ASP A CA 1
ATOM 803 C C . ASP A 1 95 ? 4.774 4.427 -2.977 1.00 93.81 95 ASP A C 1
ATOM 805 O O . ASP A 1 95 ? 4.736 4.553 -4.199 1.00 93.81 95 ASP A O 1
ATOM 809 N N . ASP A 1 96 ? 5.912 4.581 -2.295 1.00 91.06 96 ASP A N 1
ATOM 810 C CA . ASP A 1 96 ? 7.180 4.978 -2.917 1.00 91.06 96 ASP A CA 1
ATOM 811 C C . ASP A 1 96 ? 7.608 4.000 -4.024 1.00 91.06 96 ASP A C 1
ATOM 813 O O . ASP A 1 96 ? 8.116 4.404 -5.072 1.00 91.06 96 ASP A O 1
ATOM 817 N N . HIS A 1 97 ? 7.413 2.694 -3.803 1.00 91.38 97 HIS A N 1
ATOM 818 C CA . HIS A 1 97 ? 7.740 1.674 -4.802 1.00 91.38 97 HIS A CA 1
ATOM 819 C C . HIS A 1 97 ? 6.784 1.714 -5.991 1.00 91.38 97 HIS A C 1
ATOM 821 O O . HIS A 1 97 ? 7.218 1.585 -7.133 1.00 91.38 97 HIS A O 1
ATOM 827 N N . ARG A 1 98 ? 5.489 1.931 -5.739 1.00 90.31 98 ARG A N 1
ATOM 828 C CA . ARG A 1 98 ? 4.495 2.126 -6.797 1.00 90.31 98 ARG A CA 1
ATOM 829 C C . ARG A 1 98 ? 4.866 3.325 -7.672 1.00 90.31 98 ARG A C 1
ATOM 831 O O . ARG A 1 98 ? 4.976 3.165 -8.884 1.00 90.31 98 ARG A O 1
ATOM 838 N N . ALA A 1 99 ? 5.107 4.483 -7.059 1.00 88.94 99 ALA A N 1
ATOM 839 C CA . ALA A 1 99 ? 5.476 5.705 -7.768 1.00 88.94 99 ALA A CA 1
ATOM 840 C C . ALA A 1 99 ? 6.770 5.518 -8.577 1.00 88.94 99 ALA A C 1
ATOM 842 O O . ALA A 1 99 ? 6.882 5.994 -9.705 1.00 88.94 99 ALA A O 1
ATOM 843 N N . HIS A 1 100 ? 7.734 4.770 -8.033 1.00 86.25 100 HIS A N 1
ATOM 844 C CA . HIS A 1 100 ? 8.960 4.426 -8.745 1.00 86.25 100 HIS A CA 1
ATOM 845 C C . HIS A 1 100 ? 8.705 3.578 -10.004 1.00 86.25 100 HIS A C 1
ATOM 847 O O . HIS A 1 100 ? 9.282 3.866 -11.053 1.00 86.25 100 HIS A O 1
ATOM 853 N N . LEU A 1 101 ? 7.847 2.555 -9.926 1.00 86.44 101 LEU A N 1
ATOM 854 C CA . LEU A 1 101 ? 7.490 1.734 -11.090 1.00 86.44 101 LEU A CA 1
ATOM 855 C C . LEU A 1 101 ? 6.747 2.553 -12.158 1.00 86.44 101 LEU A C 1
ATOM 857 O O . LEU A 1 101 ? 7.070 2.437 -13.339 1.00 86.44 101 LEU A O 1
ATOM 861 N N . GLU A 1 102 ? 5.810 3.413 -11.750 1.00 86.00 102 GLU A N 1
ATOM 862 C CA . GLU A 1 102 ? 5.060 4.299 -12.656 1.00 86.00 102 GLU A CA 1
ATOM 863 C C . GLU A 1 102 ? 5.994 5.271 -13.399 1.00 86.00 102 GLU A C 1
ATOM 865 O O . GLU A 1 102 ? 5.941 5.370 -14.624 1.00 86.00 102 GLU A O 1
ATOM 870 N N . GLN A 1 103 ? 6.911 5.927 -12.681 1.00 84.62 103 GLN A N 1
ATOM 871 C CA . GLN A 1 103 ? 7.913 6.825 -13.269 1.00 84.62 103 GLN A CA 1
ATOM 872 C C . GLN A 1 103 ? 8.815 6.112 -14.281 1.00 84.62 103 GLN A C 1
ATOM 874 O O . GLN A 1 103 ? 9.105 6.644 -15.351 1.00 84.62 103 GLN A O 1
ATOM 879 N N . ARG A 1 104 ? 9.240 4.879 -13.986 1.00 79.50 104 ARG A N 1
ATOM 880 C CA . ARG A 1 104 ? 10.056 4.101 -14.926 1.00 79.50 104 ARG A CA 1
ATOM 881 C C . ARG A 1 104 ? 9.303 3.759 -16.203 1.00 79.50 104 ARG A C 1
ATOM 883 O O . ARG A 1 104 ? 9.890 3.835 -17.277 1.00 79.50 104 ARG A O 1
ATOM 890 N N . MET A 1 105 ? 8.024 3.410 -16.095 1.00 82.06 105 MET A N 1
ATOM 891 C CA . MET A 1 105 ? 7.194 3.118 -17.261 1.00 82.06 105 MET A CA 1
ATOM 892 C C . MET A 1 105 ? 7.049 4.348 -18.171 1.00 82.06 105 MET A C 1
ATOM 894 O O . MET A 1 105 ? 7.172 4.228 -19.393 1.00 82.06 105 MET A O 1
ATOM 898 N N . LEU A 1 106 ? 6.860 5.535 -17.581 1.00 82.06 106 LEU A N 1
ATOM 899 C CA . LEU A 1 106 ? 6.815 6.804 -18.316 1.00 82.06 106 LEU A CA 1
ATOM 900 C C . LEU A 1 106 ? 8.134 7.080 -19.042 1.00 82.06 106 LEU A C 1
ATOM 902 O O . LEU A 1 106 ? 8.119 7.302 -20.248 1.00 82.06 106 LEU A O 1
ATOM 906 N N . ASN A 1 107 ? 9.269 6.956 -18.351 1.00 77.06 107 ASN A N 1
ATOM 907 C CA . ASN A 1 107 ? 10.585 7.203 -18.947 1.00 77.06 107 ASN A CA 1
ATOM 908 C C . ASN A 1 107 ? 10.887 6.266 -20.126 1.00 77.06 107 ASN A C 1
ATOM 910 O O . ASN A 1 107 ? 11.424 6.703 -21.141 1.00 77.06 107 ASN A O 1
ATOM 914 N N . ILE A 1 108 ? 10.533 4.977 -20.025 1.00 74.94 108 ILE A N 1
ATOM 915 C CA . ILE A 1 108 ? 10.686 4.044 -21.154 1.00 74.94 108 ILE A CA 1
ATOM 916 C C . ILE A 1 108 ? 9.809 4.488 -22.324 1.00 74.94 108 ILE A C 1
ATOM 918 O O . ILE A 1 108 ? 10.276 4.516 -23.459 1.00 74.94 108 ILE A O 1
ATOM 922 N N . THR A 1 109 ? 8.561 4.862 -22.048 1.00 76.62 109 THR A N 1
ATOM 923 C CA . THR A 1 109 ? 7.619 5.308 -23.080 1.00 76.62 109 THR A CA 1
ATOM 924 C C . THR A 1 109 ? 8.126 6.569 -23.785 1.00 76.62 109 THR A C 1
ATOM 926 O O . THR A 1 109 ? 8.116 6.626 -25.011 1.00 76.62 109 THR A O 1
ATOM 929 N N . GLU A 1 110 ? 8.639 7.552 -23.044 1.00 76.62 110 GLU A N 1
ATOM 930 C CA . GLU A 1 110 ? 9.228 8.772 -23.608 1.00 76.62 110 GLU A CA 1
ATOM 931 C C . GLU A 1 110 ? 10.483 8.490 -24.442 1.00 76.62 110 GLU A C 1
ATOM 933 O O . GLU A 1 110 ? 10.653 9.080 -25.510 1.00 76.62 110 GLU A O 1
ATOM 938 N N . ASN A 1 111 ? 11.352 7.580 -23.996 1.00 71.12 111 ASN A N 1
ATOM 939 C CA . ASN A 1 111 ? 12.552 7.207 -24.747 1.00 71.12 111 ASN A CA 1
ATOM 940 C C . ASN A 1 111 ? 12.204 6.527 -26.078 1.00 71.12 111 ASN A C 1
ATOM 942 O O . ASN A 1 111 ? 12.805 6.859 -27.100 1.00 71.12 111 ASN A O 1
ATOM 946 N N . VAL A 1 112 ? 11.200 5.641 -26.070 1.00 72.00 112 VAL A N 1
ATOM 947 C CA . VAL A 1 112 ? 10.670 4.993 -27.280 1.00 72.00 112 VAL A CA 1
ATOM 948 C C . VAL A 1 112 ? 10.082 6.027 -28.236 1.00 72.00 112 VAL A C 1
ATOM 950 O O . VAL A 1 112 ? 10.418 6.031 -29.415 1.00 72.00 112 VAL A O 1
ATOM 953 N N . LEU A 1 113 ? 9.231 6.931 -27.741 1.00 73.38 113 LEU A N 1
ATOM 954 C CA . LEU A 1 113 ? 8.572 7.938 -28.579 1.00 73.38 113 LEU A CA 1
ATOM 955 C C . LEU A 1 113 ? 9.556 8.922 -29.219 1.00 73.38 113 LEU A C 1
ATOM 957 O O . LEU A 1 113 ? 9.306 9.414 -30.317 1.00 73.38 113 LEU A O 1
ATOM 961 N N . ASN A 1 114 ? 10.663 9.222 -28.541 1.00 73.25 114 ASN A N 1
ATOM 962 C CA . ASN A 1 114 ? 11.628 10.208 -29.011 1.00 73.25 114 ASN A CA 1
ATOM 963 C C . ASN A 1 114 ? 12.725 9.627 -29.925 1.00 73.25 114 ASN A C 1
ATOM 965 O O . ASN A 1 114 ? 13.606 10.391 -30.319 1.00 73.25 114 ASN A O 1
ATOM 969 N N . ASN A 1 115 ? 12.696 8.328 -30.273 1.00 63.53 115 ASN A N 1
ATOM 970 C CA . ASN A 1 115 ? 13.709 7.647 -31.106 1.00 63.53 115 ASN A CA 1
ATOM 971 C C . ASN A 1 115 ? 15.160 7.919 -30.657 1.00 63.53 115 ASN A C 1
ATOM 973 O O . ASN A 1 115 ? 16.072 7.991 -31.482 1.00 63.53 115 ASN A O 1
ATOM 977 N N . ARG A 1 116 ? 15.384 8.158 -29.356 1.00 58.50 116 ARG A N 1
ATOM 978 C CA . ARG A 1 116 ? 16.688 8.640 -28.868 1.00 58.50 116 ARG A CA 1
ATOM 979 C C . ARG A 1 116 ? 17.725 7.541 -28.682 1.00 58.50 116 ARG A C 1
ATOM 981 O O . ARG A 1 116 ? 18.895 7.877 -28.583 1.00 58.50 116 ARG A O 1
ATOM 988 N N . ASP A 1 117 ? 17.318 6.277 -28.675 1.00 55.09 117 ASP A N 1
ATOM 989 C CA . ASP A 1 117 ? 18.207 5.119 -28.739 1.00 55.09 117 ASP A CA 1
ATOM 990 C C . ASP A 1 117 ? 17.351 3.843 -28.837 1.00 55.09 117 ASP A C 1
ATOM 992 O O . ASP A 1 117 ? 16.387 3.687 -28.084 1.00 55.09 117 ASP A O 1
ATOM 996 N N . ASP A 1 118 ? 17.724 2.886 -29.694 1.00 57.53 118 ASP A N 1
ATOM 997 C CA . ASP A 1 118 ? 17.090 1.549 -29.746 1.00 57.53 118 ASP A CA 1
ATOM 998 C C . ASP A 1 118 ? 17.427 0.696 -28.505 1.00 57.53 118 ASP A C 1
ATOM 1000 O O . ASP A 1 118 ? 17.025 -0.465 -28.378 1.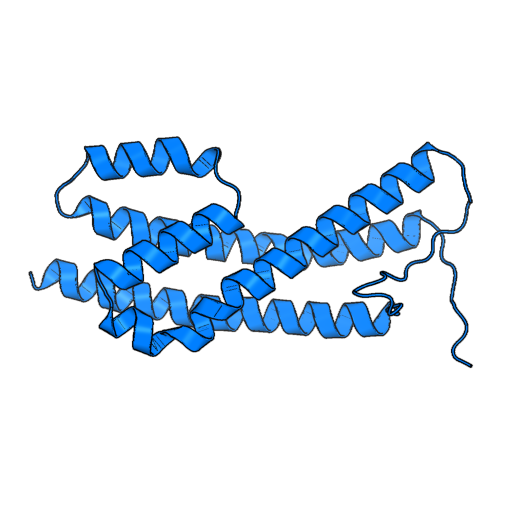00 57.53 118 ASP A O 1
ATOM 1004 N N . ARG A 1 119 ? 18.206 1.263 -27.581 1.00 53.97 119 ARG A N 1
ATOM 1005 C CA . ARG A 1 119 ? 18.691 0.646 -26.354 1.00 53.97 119 ARG A CA 1
ATOM 1006 C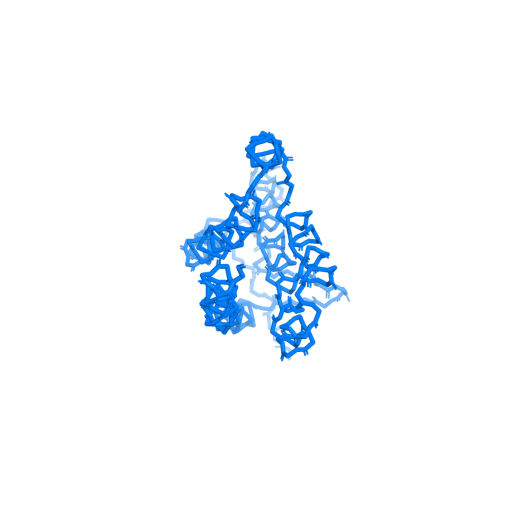 C . ARG A 1 119 ? 18.278 1.494 -25.166 1.00 53.97 119 ARG A C 1
ATOM 1008 O O . ARG A 1 119 ? 18.578 2.676 -25.084 1.00 53.97 119 ARG A O 1
ATOM 1015 N N . VAL A 1 120 ? 17.610 0.875 -24.204 1.00 60.22 120 VAL A N 1
ATOM 1016 C CA . VAL A 1 120 ? 17.257 1.530 -22.948 1.00 60.22 120 VAL A CA 1
ATOM 1017 C C . VAL A 1 120 ? 18.026 0.856 -21.830 1.00 60.22 120 VAL A C 1
ATOM 1019 O O . VAL A 1 120 ? 18.081 -0.373 -21.723 1.00 60.22 120 VAL A O 1
ATOM 1022 N N . GLN A 1 121 ? 18.593 1.669 -20.946 1.00 58.59 121 GLN A N 1
ATOM 1023 C C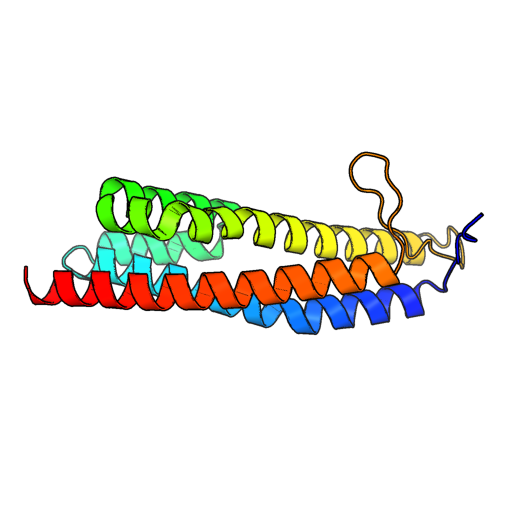A . GLN A 1 121 ? 19.092 1.161 -19.685 1.00 58.59 121 GLN A CA 1
ATOM 1024 C C . GLN A 1 121 ? 17.908 0.649 -18.860 1.00 58.59 121 GLN A C 1
ATOM 1026 O O . GLN A 1 121 ? 17.115 1.404 -18.300 1.00 58.59 121 GLN A O 1
ATOM 1031 N N . CYS A 1 122 ? 17.819 -0.674 -18.738 1.00 60.72 122 CYS A N 1
ATOM 1032 C CA . CYS A 1 122 ? 16.909 -1.369 -17.825 1.00 60.72 122 CYS A CA 1
ATOM 1033 C C . CYS A 1 122 ? 17.252 -1.114 -16.338 1.00 60.72 122 CYS A C 1
ATOM 1035 O O . CYS A 1 122 ? 16.687 -1.763 -15.456 1.00 60.72 122 CYS A O 1
ATOM 1037 N N . THR A 1 123 ? 18.180 -0.199 -16.048 1.00 58.50 123 THR A N 1
ATOM 1038 C CA . THR A 1 123 ? 18.649 0.153 -14.713 1.00 58.50 123 THR A CA 1
ATOM 1039 C C . THR A 1 123 ? 18.002 1.446 -14.231 1.00 58.50 123 THR A C 1
ATOM 1041 O O . THR A 1 123 ? 18.115 2.488 -14.871 1.00 58.50 123 THR A O 1
ATOM 1044 N N . GLY A 1 124 ? 17.330 1.406 -13.080 1.00 54.31 124 GLY A N 1
ATOM 1045 C CA . GLY A 1 124 ? 16.879 2.622 -12.400 1.00 54.31 124 GLY A CA 1
ATOM 1046 C C . GLY A 1 124 ? 18.024 3.270 -11.620 1.00 54.31 124 GLY A C 1
ATOM 1047 O O . GLY A 1 124 ? 18.889 2.564 -11.108 1.00 54.31 124 GLY A O 1
ATOM 1048 N N . SER A 1 125 ? 18.020 4.598 -11.481 1.00 46.00 125 SER A N 1
ATOM 1049 C CA . SER A 1 125 ? 18.864 5.300 -10.505 1.00 46.00 125 SER A CA 1
ATOM 1050 C C . SER A 1 125 ? 18.014 5.731 -9.312 1.00 46.00 125 SER A C 1
ATOM 1052 O O . SER A 1 125 ? 17.011 6.423 -9.484 1.00 46.00 125 SER A O 1
ATOM 1054 N N . LYS A 1 126 ? 18.392 5.330 -8.094 1.00 45.66 126 LYS A N 1
ATOM 1055 C CA . LYS A 1 126 ? 17.803 5.855 -6.848 1.00 45.66 126 LYS A CA 1
ATOM 1056 C C . LYS A 1 126 ? 18.923 6.458 -6.011 1.00 45.66 126 LYS A C 1
ATOM 1058 O O . LYS A 1 126 ? 19.862 5.758 -5.639 1.00 45.66 126 LYS A O 1
ATOM 1063 N N . ASN A 1 127 ? 18.834 7.759 -5.728 1.00 42.19 127 ASN A N 1
ATOM 1064 C CA . ASN A 1 127 ? 19.849 8.526 -4.990 1.00 42.19 127 ASN A CA 1
ATOM 1065 C C . ASN A 1 127 ? 21.271 8.386 -5.580 1.00 42.19 127 ASN A C 1
ATOM 1067 O O . ASN A 1 127 ? 22.235 8.209 -4.837 1.00 42.19 127 ASN A O 1
ATOM 1071 N N . GLY A 1 128 ? 21.399 8.403 -6.912 1.00 45.59 128 GLY A N 1
ATOM 1072 C CA . GLY A 1 128 ? 22.689 8.301 -7.606 1.00 45.59 128 GLY A CA 1
ATOM 1073 C C . GLY A 1 128 ? 23.281 6.888 -7.694 1.00 45.59 128 GLY A C 1
ATOM 1074 O O . GLY A 1 128 ? 24.396 6.738 -8.182 1.00 45.59 128 GLY A O 1
ATOM 1075 N N . LYS A 1 129 ? 22.566 5.848 -7.241 1.00 43.00 129 LYS A N 1
ATOM 1076 C CA . LYS A 1 129 ? 22.974 4.441 -7.394 1.00 43.00 129 LYS A CA 1
ATOM 1077 C C . LYS A 1 129 ? 22.191 3.784 -8.524 1.00 43.00 129 LYS A C 1
ATOM 1079 O O . LYS A 1 129 ? 20.963 3.824 -8.483 1.00 43.00 129 LYS A O 1
ATOM 1084 N N . SER A 1 130 ? 22.884 3.165 -9.479 1.00 54.84 130 SER A N 1
ATOM 1085 C CA . SER A 1 130 ? 22.281 2.340 -10.531 1.00 54.84 130 SER A CA 1
ATOM 1086 C C . SER A 1 130 ? 21.876 0.963 -9.987 1.00 54.84 130 SER A C 1
ATOM 1088 O O . SER A 1 130 ? 22.608 0.337 -9.219 1.00 54.84 130 SER A O 1
ATOM 1090 N N . PHE A 1 131 ? 20.684 0.494 -10.357 1.00 55.69 131 PHE A N 1
ATOM 1091 C CA . PHE A 1 131 ? 20.124 -0.795 -9.941 1.00 55.69 131 PHE A CA 1
ATOM 1092 C C . PHE A 1 131 ? 20.029 -1.739 -11.133 1.00 55.69 131 PHE A C 1
ATOM 1094 O O . PHE A 1 131 ? 19.538 -1.355 -12.185 1.00 55.69 131 PHE A O 1
ATOM 1101 N N . THR A 1 132 ? 20.479 -2.983 -10.972 1.00 62.94 132 THR A N 1
ATOM 1102 C CA . THR A 1 132 ? 20.359 -4.023 -12.005 1.00 62.94 132 THR A CA 1
ATOM 1103 C C . THR A 1 132 ? 18.993 -4.712 -11.953 1.00 62.94 132 THR A C 1
ATOM 1105 O O . THR A 1 132 ? 18.365 -4.781 -10.897 1.00 62.94 132 THR A O 1
ATOM 1108 N N . ARG A 1 133 ? 18.574 -5.334 -13.064 1.00 64.31 133 ARG A N 1
ATOM 1109 C CA . ARG A 1 133 ? 17.323 -6.114 -13.175 1.00 64.31 133 ARG A CA 1
ATOM 1110 C C . ARG A 1 133 ? 17.135 -7.168 -12.070 1.00 64.31 133 ARG A C 1
ATOM 1112 O O . ARG A 1 133 ? 16.030 -7.396 -11.590 1.00 64.31 133 ARG A O 1
ATOM 1119 N N . GLU A 1 134 ? 18.211 -7.832 -11.648 1.00 58.88 134 GLU A N 1
ATOM 1120 C CA . GLU A 1 134 ? 18.152 -8.824 -10.564 1.00 58.88 134 GLU A CA 1
ATOM 1121 C C . GLU A 1 134 ? 17.888 -8.171 -9.197 1.00 58.88 134 GLU A C 1
ATOM 1123 O O . GLU A 1 134 ? 17.140 -8.701 -8.373 1.00 58.88 134 GLU A O 1
ATOM 1128 N N . THR A 1 135 ? 18.471 -6.993 -8.972 1.00 63.34 135 THR A N 1
ATOM 1129 C CA . THR A 1 135 ? 18.247 -6.201 -7.758 1.00 63.34 135 THR A CA 1
ATOM 1130 C C . THR A 1 135 ? 16.812 -5.674 -7.720 1.00 63.34 135 THR A C 1
ATOM 1132 O O . THR A 1 135 ? 16.166 -5.739 -6.675 1.00 63.34 135 THR A O 1
ATOM 1135 N N . ASP A 1 136 ? 16.285 -5.258 -8.874 1.00 71.50 136 ASP A N 1
ATOM 1136 C CA . ASP A 1 136 ? 14.891 -4.839 -9.038 1.00 71.50 136 ASP A CA 1
ATOM 1137 C C . ASP A 1 136 ? 13.907 -5.964 -8.707 1.00 71.50 136 ASP A C 1
ATOM 1139 O O . ASP A 1 136 ? 12.935 -5.732 -7.989 1.00 71.50 136 ASP A O 1
ATOM 1143 N N . ASN A 1 137 ? 14.174 -7.198 -9.149 1.00 79.88 137 ASN A N 1
ATOM 1144 C CA . ASN A 1 137 ? 13.345 -8.356 -8.804 1.00 79.88 137 ASN A CA 1
ATOM 1145 C C . ASN A 1 137 ? 13.337 -8.638 -7.300 1.00 79.88 137 ASN A C 1
ATOM 1147 O O . ASN A 1 137 ? 12.271 -8.813 -6.710 1.00 79.88 137 ASN A O 1
ATOM 1151 N N . LYS A 1 138 ? 14.510 -8.645 -6.657 1.00 84.75 138 LYS A N 1
ATOM 1152 C CA . LYS A 1 138 ? 14.616 -8.900 -5.211 1.00 84.75 138 LYS A CA 1
ATOM 1153 C C . LYS A 1 138 ? 13.899 -7.828 -4.394 1.00 84.75 138 LYS A C 1
ATOM 1155 O O . LYS A 1 138 ? 13.177 -8.156 -3.448 1.00 84.75 138 LYS A O 1
ATOM 1160 N N . GLU A 1 139 ? 14.066 -6.558 -4.762 1.00 86.75 139 GLU A N 1
ATOM 1161 C CA . GLU A 1 139 ? 13.358 -5.457 -4.108 1.00 86.75 139 GLU A CA 1
ATOM 1162 C C . GLU A 1 139 ? 11.850 -5.550 -4.375 1.00 86.75 139 GLU A C 1
ATOM 1164 O O . GLU A 1 139 ? 11.052 -5.417 -3.451 1.00 86.75 139 GLU A O 1
ATOM 1169 N N . HIS A 1 140 ? 11.432 -5.889 -5.593 1.00 89.81 140 HIS A N 1
ATOM 1170 C CA . HIS A 1 140 ? 10.023 -6.069 -5.927 1.00 89.81 140 HIS A CA 1
ATOM 1171 C C . HIS A 1 140 ? 9.357 -7.193 -5.130 1.00 89.81 140 HIS A C 1
ATOM 1173 O O . HIS A 1 140 ? 8.303 -6.987 -4.527 1.00 89.81 140 HIS A O 1
ATOM 1179 N N . GLU A 1 141 ? 9.990 -8.360 -5.039 1.00 91.56 141 GLU A N 1
ATOM 1180 C CA . GLU A 1 141 ? 9.519 -9.462 -4.198 1.00 91.56 141 GLU A CA 1
ATOM 1181 C C . GLU A 1 141 ? 9.456 -9.067 -2.722 1.00 91.56 141 GLU A C 1
ATOM 1183 O O . GLU A 1 141 ? 8.514 -9.420 -2.005 1.00 91.56 141 GLU A O 1
ATOM 1188 N N . ARG A 1 142 ? 10.444 -8.302 -2.242 1.00 93.81 142 ARG A N 1
ATOM 1189 C CA . ARG A 1 142 ? 10.414 -7.745 -0.889 1.00 93.81 142 ARG A CA 1
ATOM 1190 C C . ARG A 1 142 ? 9.203 -6.832 -0.705 1.00 93.81 142 ARG A C 1
ATOM 1192 O O . ARG A 1 142 ? 8.506 -6.985 0.295 1.00 93.81 142 ARG A O 1
ATOM 1199 N N . LYS A 1 143 ? 8.904 -5.940 -1.650 1.00 94.12 143 LYS A N 1
ATOM 1200 C CA . LYS A 1 143 ? 7.736 -5.044 -1.582 1.00 94.12 143 LYS A CA 1
ATOM 1201 C C . LYS A 1 143 ? 6.412 -5.803 -1.679 1.00 94.12 143 LYS A C 1
ATOM 1203 O O . LYS A 1 143 ? 5.473 -5.466 -0.958 1.00 94.12 143 LYS A O 1
ATOM 1208 N N . ILE A 1 144 ? 6.349 -6.891 -2.447 1.00 94.06 144 ILE A N 1
ATOM 1209 C CA . ILE A 1 144 ? 5.217 -7.831 -2.429 1.00 94.06 144 ILE A CA 1
ATOM 1210 C C . ILE A 1 144 ? 5.032 -8.441 -1.031 1.00 94.06 144 ILE A C 1
ATOM 1212 O O . ILE A 1 144 ? 3.910 -8.475 -0.521 1.00 94.06 144 ILE A O 1
ATOM 1216 N N . ARG A 1 145 ? 6.115 -8.889 -0.381 1.00 95.12 145 ARG A N 1
ATOM 1217 C CA . ARG A 1 145 ? 6.057 -9.413 0.995 1.00 95.12 145 ARG A CA 1
ATOM 1218 C C . ARG A 1 145 ? 5.583 -8.352 1.988 1.00 95.12 145 ARG A C 1
ATOM 1220 O O . ARG A 1 145 ? 4.771 -8.677 2.852 1.00 95.12 145 ARG A O 1
ATOM 1227 N N . LEU A 1 146 ? 6.024 -7.098 1.843 1.00 94.88 146 LEU A N 1
ATOM 1228 C CA . LEU A 1 146 ? 5.513 -5.992 2.662 1.00 94.88 146 LEU A CA 1
ATOM 1229 C C . LEU A 1 146 ? 4.005 -5.808 2.467 1.00 94.88 146 LEU A C 1
ATOM 1231 O O . LEU A 1 146 ? 3.292 -5.709 3.459 1.00 94.88 146 LEU A O 1
ATOM 1235 N N . CYS A 1 147 ? 3.498 -5.850 1.229 1.00 95.62 147 CYS A N 1
ATOM 1236 C CA . CYS A 1 147 ? 2.055 -5.764 0.979 1.00 95.62 147 CYS A CA 1
ATOM 1237 C C . CYS A 1 147 ? 1.280 -6.852 1.732 1.00 95.62 147 CYS A C 1
ATOM 1239 O O . CYS A 1 147 ? 0.253 -6.563 2.344 1.00 95.62 147 CYS A O 1
ATOM 1241 N N . SER A 1 148 ? 1.780 -8.091 1.735 1.00 95.88 148 SER A N 1
ATOM 1242 C CA . SER A 1 148 ? 1.159 -9.194 2.478 1.00 95.88 148 SER A CA 1
ATOM 1243 C C . SER A 1 148 ? 1.179 -8.962 3.993 1.00 95.88 148 SER A C 1
ATOM 1245 O O . SER A 1 148 ? 0.171 -9.196 4.654 1.00 95.88 148 SER A O 1
ATOM 1247 N N . GLN A 1 149 ? 2.290 -8.467 4.547 1.00 96.50 149 GLN A N 1
ATOM 1248 C CA . GLN A 1 149 ? 2.393 -8.143 5.977 1.00 96.50 149 GLN A CA 1
ATOM 1249 C C . GLN A 1 149 ? 1.398 -7.051 6.382 1.00 96.50 149 GLN A C 1
ATOM 1251 O O . GLN A 1 149 ? 0.643 -7.226 7.336 1.00 96.50 149 GLN A O 1
ATOM 1256 N N . VAL A 1 150 ? 1.352 -5.956 5.618 1.00 97.06 150 VAL A N 1
ATOM 1257 C CA . VAL A 1 150 ? 0.426 -4.845 5.868 1.00 97.06 150 VAL A CA 1
ATOM 1258 C C . VAL A 1 150 ? -1.023 -5.300 5.714 1.00 97.06 150 VAL A C 1
ATOM 1260 O O . VAL A 1 150 ? -1.858 -4.947 6.536 1.00 97.06 150 VAL A O 1
ATOM 1263 N N . THR A 1 151 ? -1.325 -6.147 4.727 1.00 97.38 151 THR A N 1
ATOM 1264 C CA . THR A 1 151 ? -2.666 -6.731 4.553 1.00 97.38 151 THR A CA 1
ATOM 1265 C C . THR A 1 151 ? -3.112 -7.480 5.807 1.00 97.38 151 THR A C 1
ATOM 1267 O O . THR A 1 151 ? -4.243 -7.310 6.259 1.00 97.38 151 THR A O 1
ATOM 1270 N N . THR A 1 152 ? -2.235 -8.304 6.388 1.00 97.19 152 THR A N 1
ATOM 1271 C CA . THR A 1 152 ? -2.536 -9.025 7.629 1.00 97.19 152 THR A CA 1
ATOM 1272 C C . THR A 1 152 ? -2.801 -8.057 8.778 1.00 97.19 152 THR A C 1
ATOM 1274 O O . THR A 1 152 ? -3.817 -8.203 9.453 1.00 97.19 152 THR A O 1
ATOM 1277 N N . ALA A 1 153 ? -1.953 -7.039 8.956 1.00 96.94 153 ALA A N 1
ATOM 1278 C CA . ALA A 1 153 ? -2.148 -6.024 9.990 1.00 96.94 153 ALA A CA 1
ATOM 1279 C C . ALA A 1 153 ? -3.485 -5.282 9.816 1.00 96.94 153 ALA A C 1
ATOM 1281 O O . ALA A 1 153 ? -4.274 -5.216 10.753 1.00 96.94 153 ALA A O 1
ATOM 1282 N N . LEU A 1 154 ? -3.800 -4.814 8.603 1.00 96.69 154 LEU A N 1
ATOM 1283 C CA . LEU A 1 154 ? -5.060 -4.126 8.305 1.00 96.69 154 LEU A CA 1
ATOM 1284 C C . LEU A 1 154 ? -6.284 -5.003 8.581 1.00 96.69 154 LEU A C 1
ATOM 1286 O O . LEU A 1 154 ? -7.266 -4.513 9.127 1.00 96.69 154 LEU A O 1
ATOM 1290 N N . LYS A 1 155 ? -6.236 -6.304 8.269 1.00 96.31 155 LYS A N 1
ATOM 1291 C CA . LYS A 1 155 ? -7.333 -7.232 8.593 1.00 96.31 155 LYS A CA 1
ATOM 1292 C C . LYS A 1 155 ? -7.547 -7.383 10.098 1.00 96.31 155 LYS A C 1
ATOM 1294 O O . LYS A 1 155 ? -8.690 -7.526 10.529 1.00 96.31 155 LYS A O 1
ATOM 1299 N N . ILE A 1 156 ? -6.478 -7.370 10.894 1.00 95.75 156 ILE A N 1
ATOM 1300 C CA . ILE A 1 156 ? -6.598 -7.441 12.354 1.00 95.75 156 ILE A CA 1
ATOM 1301 C C . ILE A 1 156 ? -7.152 -6.120 12.897 1.00 95.75 156 ILE A C 1
ATOM 1303 O O . ILE A 1 156 ? -8.148 -6.143 13.614 1.00 95.75 156 ILE A O 1
ATOM 1307 N N . ILE A 1 157 ? -6.606 -4.982 12.457 1.00 94.44 157 ILE A N 1
ATOM 1308 C CA . ILE A 1 157 ? -7.111 -3.637 12.786 1.00 94.44 157 ILE A CA 1
ATOM 1309 C C . ILE A 1 157 ? -8.606 -3.527 12.471 1.00 94.44 157 ILE A C 1
ATOM 1311 O O . ILE A 1 157 ? -9.388 -3.079 13.306 1.00 94.44 157 ILE A O 1
ATOM 1315 N N . GLN A 1 158 ? -9.021 -3.983 11.287 1.00 92.81 158 GLN A N 1
ATOM 1316 C CA . GLN A 1 158 ? -10.421 -3.986 10.879 1.00 92.81 158 GLN A CA 1
ATOM 1317 C C . GLN A 1 158 ? -11.284 -4.769 11.874 1.00 92.81 158 GLN A C 1
ATOM 1319 O O . GLN A 1 158 ? -12.317 -4.267 12.305 1.00 92.81 158 GLN A O 1
ATOM 1324 N N . ARG A 1 159 ? -10.863 -5.977 12.272 1.00 91.69 159 ARG A N 1
ATOM 1325 C CA . ARG A 1 159 ? -11.583 -6.793 13.265 1.00 91.69 159 ARG A CA 1
ATOM 1326 C C . ARG A 1 159 ? -11.680 -6.104 14.620 1.00 91.69 159 ARG A C 1
ATOM 1328 O O . ARG A 1 159 ? -12.758 -6.093 15.202 1.00 91.69 159 ARG A O 1
ATOM 1335 N N . GLU A 1 160 ? -10.588 -5.522 15.103 1.00 91.31 160 GLU A N 1
ATOM 1336 C CA . GLU A 1 160 ? -10.572 -4.812 16.384 1.00 91.31 160 GLU A CA 1
ATOM 1337 C C . GLU A 1 160 ? -11.524 -3.607 16.382 1.00 91.31 160 GLU A C 1
ATOM 1339 O O . GLU A 1 160 ? -12.280 -3.422 17.333 1.00 91.31 160 GLU A O 1
ATOM 1344 N N . ILE A 1 161 ? -11.549 -2.830 15.295 1.00 88.06 161 ILE A N 1
ATOM 1345 C CA . ILE A 1 161 ? -12.460 -1.685 15.145 1.00 88.06 161 ILE A CA 1
ATOM 1346 C C . ILE A 1 161 ? -13.921 -2.144 15.092 1.00 88.06 161 ILE A C 1
ATOM 1348 O O . ILE A 1 161 ? -14.767 -1.556 15.762 1.00 88.06 161 ILE A O 1
ATOM 1352 N N . ILE A 1 162 ? -14.218 -3.219 14.352 1.00 84.38 162 ILE A N 1
ATOM 1353 C CA . ILE A 1 162 ? -15.568 -3.801 14.303 1.00 84.38 162 ILE A CA 1
ATOM 1354 C C . ILE A 1 162 ? -16.038 -4.198 15.703 1.00 84.38 162 ILE A C 1
ATOM 1356 O O . ILE A 1 162 ? -17.145 -3.847 16.096 1.00 84.38 162 ILE A O 1
ATOM 1360 N N . LEU A 1 163 ? -15.211 -4.929 16.457 1.00 85.31 163 LEU A N 1
ATOM 1361 C CA . LEU A 1 163 ? -15.581 -5.398 17.793 1.00 85.31 163 LEU A CA 1
ATOM 1362 C C . LEU A 1 163 ? -15.915 -4.229 18.724 1.00 85.31 163 LEU A C 1
ATOM 1364 O O . LEU A 1 163 ? -16.891 -4.299 19.462 1.00 85.31 163 LEU A O 1
ATOM 1368 N N . ARG A 1 164 ? -15.159 -3.130 18.652 1.00 82.69 164 ARG A N 1
ATOM 1369 C CA . ARG A 1 164 ? -15.438 -1.931 19.456 1.00 82.69 164 ARG A CA 1
ATOM 1370 C C . ARG A 1 164 ? -16.758 -1.267 19.081 1.00 82.69 164 ARG A C 1
ATOM 1372 O O . ARG A 1 164 ? -17.479 -0.843 19.977 1.00 82.69 164 ARG A O 1
ATOM 1379 N N . ALA A 1 165 ? -17.089 -1.222 17.792 1.00 73.00 165 ALA A N 1
ATOM 1380 C CA . ALA A 1 165 ? -18.352 -0.658 17.322 1.00 73.00 165 ALA A CA 1
ATOM 1381 C C . ALA A 1 165 ? -19.584 -1.459 17.790 1.00 73.00 165 ALA A C 1
ATOM 1383 O O . ALA A 1 165 ? -20.644 -0.874 17.953 1.00 73.00 165 ALA A O 1
ATOM 1384 N N . TYR A 1 166 ? -19.454 -2.770 18.031 1.00 64.50 166 TYR A N 1
ATOM 1385 C CA . TYR A 1 166 ? -20.548 -3.609 18.551 1.00 64.50 166 TYR A CA 1
ATOM 1386 C C . TYR A 1 166 ? -20.679 -3.611 20.084 1.00 64.50 166 TYR A C 1
ATOM 1388 O O . TYR A 1 166 ? -21.686 -4.089 20.603 1.00 64.50 166 TYR A O 1
ATOM 1396 N N . HIS A 1 167 ? -19.667 -3.128 20.808 1.00 58.31 167 HIS A N 1
ATOM 1397 C CA . HIS A 1 167 ? -19.648 -3.082 22.276 1.00 58.31 167 HIS A CA 1
ATOM 1398 C C . HIS A 1 167 ? -19.769 -1.661 22.852 1.00 58.31 167 HIS A C 1
ATOM 1400 O O . HIS A 1 167 ? -19.678 -1.502 24.069 1.00 58.31 167 HIS A O 1
ATOM 1406 N N . SER A 1 168 ? -19.946 -0.654 21.990 1.00 55.19 168 SER A N 1
ATOM 1407 C CA . SER A 1 168 ? -20.257 0.737 22.355 1.00 55.19 168 SER A CA 1
ATOM 1408 C C . SER A 1 168 ? -21.757 0.980 22.255 1.00 55.19 168 SER A C 1
ATOM 1410 O O . SER A 1 168 ? -22.280 1.721 23.112 1.00 55.19 168 SER A O 1
#

Foldseek 3Di:
DPDQDWDFLVVLLVLLVVLCVLQVVLLVLLLVLLLLLLLLVCVLPHPVSNVVCVVCVVVDDQVVSLVVSLVCCCVPVVVLCVVCVVLSVCSVVLSVVVVVSVVSNVVSVVCVVVVVDSTDRSWDDDPNDTDDPVNVVVVSVVSSVSSVSSSVSSVVSSVVSVVVSVVD

pLDDT: mean 80.02, std 15.46, range [34.69, 97.38]